Protein AF-A0A936GC16-F1 (afdb_monomer_lite)

Secondary structure (DSSP, 8-state):
-TTHHHHHHHHHHHHHHHHHHHHHHHHHHHHHHHHHHTT------THHHHHHHHHHHHHHHHHHHHHHHHTTHHHHS-TTSGGG--GGGHHHHHHHHHHHHHHHHHHHHH--

Foldseek 3Di:
DVVVVVVVVVVVVVCVVVVVVVVVVVVVVVVCVVCVVVVNNPPPPPCVLVVLLVQLVVLLVQLVVQLVVCQVVLVVVDPPDVSSDDPSNCSSVVSNVVSVVSNVVSVVVVVD

Radius of gyration: 20.96 Å; chains: 1; bounding box: 34×48×60 Å

Structure (mmCIF, N/CA/C/O backbone):
data_AF-A0A936GC16-F1
#
_entry.id   AF-A0A936GC16-F1
#
loop_
_atom_site.group_PDB
_atom_site.id
_atom_site.type_symbol
_atom_site.label_atom_id
_atom_site.label_alt_id
_atom_site.label_comp_id
_atom_site.label_asym_id
_atom_site.label_entity_id
_atom_site.label_seq_id
_atom_site.pdbx_PDB_ins_code
_atom_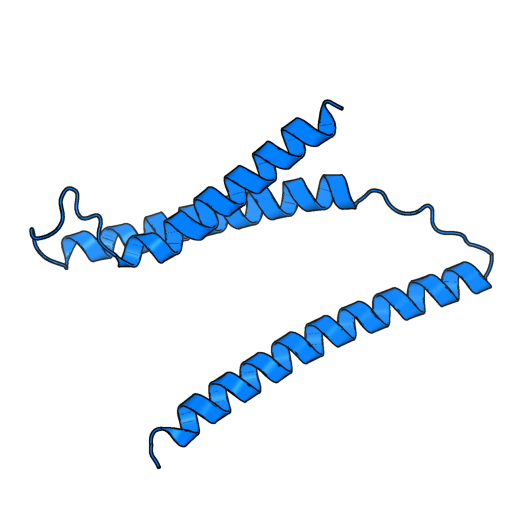site.Cartn_x
_atom_site.Cartn_y
_atom_site.Cartn_z
_atom_site.occupancy
_atom_site.B_iso_or_equiv
_atom_site.auth_seq_id
_atom_site.auth_comp_id
_atom_site.auth_asym_id
_atom_site.auth_atom_id
_atom_site.pdbx_PDB_model_num
ATOM 1 N N . MET A 1 1 ? -2.785 -31.533 -18.542 1.00 59.59 1 MET A N 1
ATOM 2 C CA . MET A 1 1 ? -2.403 -31.969 -17.173 1.00 59.59 1 MET A CA 1
ATOM 3 C C . MET A 1 1 ? -1.475 -30.966 -16.486 1.00 59.59 1 MET A C 1
ATOM 5 O O . MET A 1 1 ? -1.562 -30.832 -15.274 1.00 59.59 1 MET A O 1
ATOM 9 N N . SER A 1 2 ? -0.647 -30.227 -17.230 1.00 65.25 2 SER A N 1
ATOM 10 C CA . SER A 1 2 ? 0.226 -29.147 -16.741 1.00 65.25 2 SER A CA 1
ATOM 11 C C . SER A 1 2 ? -0.509 -27.958 -16.097 1.00 65.25 2 SER A C 1
ATOM 13 O O . SER A 1 2 ? 0.028 -27.367 -15.169 1.00 65.25 2 SER A O 1
ATOM 15 N N . ASP A 1 3 ? -1.746 -27.654 -16.505 1.00 73.00 3 ASP A N 1
ATOM 16 C CA . ASP A 1 3 ? -2.545 -26.543 -15.947 1.00 73.00 3 ASP A CA 1
ATOM 17 C C . ASP A 1 3 ? -3.223 -26.858 -14.603 1.00 73.00 3 ASP A C 1
ATOM 19 O O . ASP A 1 3 ? -3.655 -25.958 -13.887 1.00 73.00 3 ASP A O 1
ATOM 23 N N . LEU A 1 4 ? -3.293 -28.134 -14.207 1.00 76.25 4 LEU A N 1
ATOM 24 C CA . LEU A 1 4 ? -3.976 -28.533 -12.972 1.00 76.25 4 LEU A CA 1
ATOM 25 C C . LEU A 1 4 ? -3.160 -28.168 -11.721 1.00 76.25 4 LEU A C 1
ATOM 27 O O . LEU A 1 4 ? -3.723 -27.800 -10.695 1.00 76.25 4 LEU A O 1
ATOM 31 N N . ILE A 1 5 ? -1.831 -28.237 -11.822 1.00 81.38 5 ILE A N 1
ATOM 32 C CA . ILE A 1 5 ? -0.880 -27.934 -10.744 1.00 81.38 5 ILE A CA 1
ATOM 33 C C . ILE A 1 5 ? -0.942 -26.453 -10.317 1.00 81.38 5 ILE A C 1
ATOM 35 O O . ILE A 1 5 ? -1.100 -26.205 -9.119 1.00 81.38 5 ILE A O 1
ATOM 39 N N . PRO A 1 6 ? -0.883 -25.457 -11.230 1.00 81.25 6 PRO A N 1
ATOM 40 C CA . PRO A 1 6 ? -1.017 -24.053 -10.842 1.00 81.25 6 PRO A CA 1
ATOM 41 C C . PRO A 1 6 ? -2.416 -23.731 -10.303 1.00 81.25 6 PRO A C 1
ATOM 43 O O . PRO A 1 6 ? -2.525 -22.998 -9.321 1.00 81.25 6 PRO A O 1
ATOM 46 N N . CYS A 1 7 ? -3.481 -24.325 -10.854 1.00 83.25 7 CYS A N 1
ATOM 47 C CA . CYS A 1 7 ? -4.834 -24.151 -10.318 1.00 83.25 7 CYS A CA 1
ATOM 48 C C . CYS A 1 7 ? -4.968 -24.689 -8.886 1.00 83.25 7 CYS A C 1
ATOM 50 O O . CYS A 1 7 ? -5.516 -24.002 -8.024 1.00 83.25 7 CYS A O 1
ATOM 52 N N . LEU A 1 8 ? -4.437 -25.884 -8.607 1.00 88.56 8 LEU A N 1
ATOM 53 C CA . LEU A 1 8 ? -4.487 -26.473 -7.267 1.00 88.56 8 LEU A CA 1
ATOM 54 C C . LEU A 1 8 ? -3.666 -25.654 -6.259 1.00 88.56 8 LEU A C 1
ATOM 56 O O . LEU A 1 8 ? -4.090 -25.477 -5.119 1.00 88.56 8 LEU A O 1
ATOM 60 N N . GLY A 1 9 ? -2.524 -25.112 -6.694 1.00 86.81 9 GLY A N 1
ATOM 61 C CA . G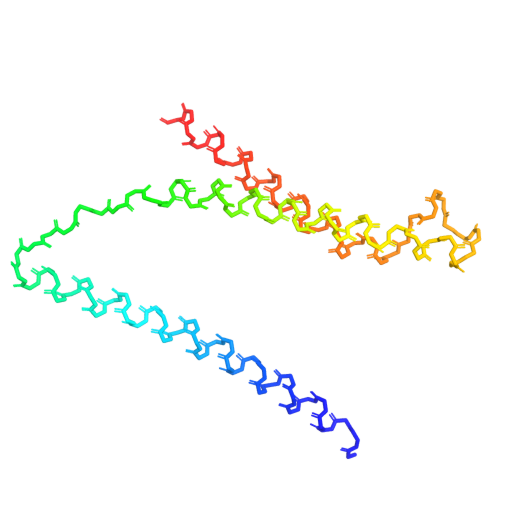LY A 1 9 ? -1.700 -24.210 -5.891 1.00 86.81 9 GLY A CA 1
ATOM 62 C C . GLY A 1 9 ? -2.442 -22.930 -5.505 1.00 86.81 9 GLY A C 1
ATOM 63 O O . GLY A 1 9 ? -2.462 -22.568 -4.330 1.00 86.81 9 GLY A O 1
ATOM 64 N N . VAL A 1 10 ? -3.119 -22.281 -6.459 1.00 88.00 10 VAL A N 1
ATOM 65 C CA . VAL A 1 10 ? -3.920 -21.071 -6.194 1.00 88.00 10 VAL A CA 1
ATOM 66 C C . VAL A 1 10 ? -5.059 -21.361 -5.216 1.00 88.00 10 VAL A C 1
ATOM 68 O O . VAL A 1 10 ? -5.263 -20.601 -4.268 1.00 88.00 10 VAL A O 1
ATOM 71 N N . VAL A 1 11 ? -5.766 -22.481 -5.393 1.00 91.50 11 VAL A N 1
ATOM 72 C CA . VAL A 1 11 ? -6.842 -22.900 -4.481 1.00 91.50 11 VAL A CA 1
ATOM 73 C C . VAL A 1 11 ? -6.297 -23.184 -3.079 1.00 91.50 11 VAL A C 1
ATOM 75 O O . VAL A 1 11 ? -6.893 -22.744 -2.097 1.00 91.50 11 VAL A O 1
ATOM 78 N N . GLY A 1 12 ? -5.148 -23.855 -2.972 1.00 92.56 12 G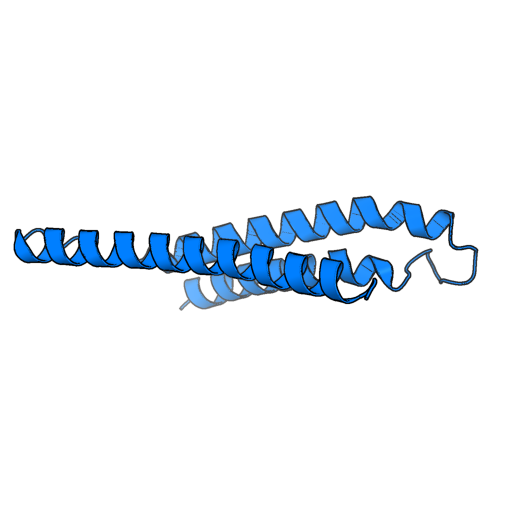LY A N 1
ATOM 79 C CA . GLY A 1 12 ? -4.496 -24.132 -1.692 1.00 92.56 12 GLY A CA 1
ATOM 80 C C . GLY A 1 12 ? -4.080 -22.859 -0.955 1.00 92.56 12 GLY A C 1
ATOM 81 O O . GLY A 1 12 ? -4.384 -22.704 0.227 1.00 92.56 12 GLY A O 1
ATOM 82 N N . VAL A 1 13 ? -3.451 -21.910 -1.654 1.00 89.62 13 VAL A N 1
ATOM 83 C CA . VAL A 1 13 ? -3.048 -20.619 -1.071 1.00 89.62 13 VAL A CA 1
ATOM 84 C C . VAL A 1 13 ? -4.269 -19.824 -0.606 1.00 89.62 13 VAL A C 1
ATOM 86 O O . VAL A 1 13 ? -4.275 -19.318 0.517 1.00 89.62 13 VAL A O 1
ATOM 89 N N . LEU A 1 14 ? -5.332 -19.761 -1.415 1.00 89.69 14 LEU A N 1
ATOM 90 C CA . LEU A 1 14 ? -6.579 -19.102 -1.022 1.00 89.69 14 LEU A CA 1
ATOM 91 C C . LEU A 1 14 ? -7.209 -19.766 0.204 1.00 89.69 14 LEU A C 1
ATOM 93 O O . LEU A 1 14 ? -7.586 -19.064 1.139 1.00 89.69 14 LEU A O 1
ATOM 97 N N . ALA A 1 15 ? -7.280 -21.098 0.240 1.00 92.00 15 ALA A N 1
ATOM 98 C CA . ALA A 1 15 ? -7.831 -21.833 1.374 1.00 92.00 15 ALA A CA 1
ATOM 99 C C . ALA A 1 15 ? -7.051 -21.564 2.670 1.00 92.00 15 ALA A C 1
ATOM 101 O O . ALA A 1 15 ? -7.663 -21.375 3.720 1.00 92.00 15 ALA A O 1
ATOM 102 N N . ILE A 1 16 ? -5.719 -21.477 2.599 1.00 93.06 16 ILE A N 1
ATOM 103 C CA . ILE A 1 16 ? -4.873 -21.144 3.753 1.00 93.06 16 ILE A CA 1
ATOM 104 C C . ILE A 1 16 ? -5.139 -19.711 4.227 1.00 93.06 16 ILE A C 1
ATOM 106 O O . ILE A 1 16 ? -5.357 -19.497 5.419 1.00 93.06 16 ILE A O 1
ATOM 110 N N . ILE A 1 17 ? -5.169 -18.731 3.317 1.00 90.25 17 ILE A N 1
ATOM 111 C CA . ILE A 1 17 ? -5.405 -17.318 3.661 1.00 90.25 17 ILE A CA 1
ATOM 112 C C . ILE A 1 17 ? -6.796 -17.135 4.275 1.00 90.25 17 ILE A C 1
ATOM 114 O O . ILE A 1 17 ? -6.932 -16.547 5.351 1.00 90.25 17 ILE A O 1
ATOM 118 N N . PHE A 1 18 ? -7.833 -17.656 3.617 1.00 89.88 18 PHE A N 1
ATOM 119 C CA . PHE A 1 18 ? -9.206 -17.559 4.107 1.00 89.88 18 PHE A CA 1
ATOM 120 C C . PHE A 1 18 ? -9.406 -18.342 5.401 1.00 89.88 18 PHE A C 1
ATOM 122 O O . PHE A 1 18 ? -10.060 -17.837 6.311 1.00 89.88 18 PHE A O 1
ATOM 129 N N . GLY A 1 19 ? -8.808 -19.528 5.522 1.00 90.69 19 GLY A N 1
ATOM 130 C CA . GLY A 1 19 ? -8.829 -20.320 6.747 1.00 90.69 19 GLY A CA 1
ATOM 131 C C . GLY A 1 19 ? -8.191 -19.572 7.914 1.00 90.69 19 GLY A C 1
ATOM 132 O O . GLY A 1 19 ? -8.785 -19.488 8.986 1.00 90.69 19 GLY A O 1
ATOM 133 N N . PHE A 1 20 ? -7.033 -18.947 7.696 1.00 90.25 20 PHE A N 1
ATOM 134 C CA . PHE A 1 20 ? -6.352 -18.155 8.717 1.00 90.25 20 PHE A CA 1
ATOM 135 C C . PHE A 1 20 ? -7.147 -16.903 9.121 1.00 90.25 20 PHE A C 1
ATOM 137 O O . PHE A 1 20 ? -7.297 -16.619 10.311 1.00 90.25 20 PHE A O 1
ATOM 144 N N . LEU A 1 21 ? -7.718 -16.175 8.156 1.00 87.44 21 LEU A N 1
ATOM 145 C CA . LEU A 1 21 ? -8.584 -15.021 8.428 1.00 87.44 21 LEU A CA 1
ATOM 146 C C . LEU A 1 21 ? -9.848 -15.418 9.198 1.00 87.44 21 LEU A C 1
ATOM 148 O O . LEU A 1 21 ? -10.215 -14.754 10.171 1.00 87.44 21 LEU A O 1
ATOM 152 N N . ALA A 1 22 ? -10.499 -16.509 8.790 1.00 86.69 22 ALA A N 1
ATOM 153 C CA . ALA A 1 22 ? -11.668 -17.050 9.471 1.00 86.69 22 ALA A CA 1
ATOM 154 C C . ALA A 1 22 ? -11.317 -17.501 10.893 1.00 86.69 22 ALA A C 1
ATOM 156 O O . ALA A 1 22 ? -12.063 -17.205 11.825 1.00 86.69 22 ALA A O 1
ATOM 157 N N . PHE A 1 23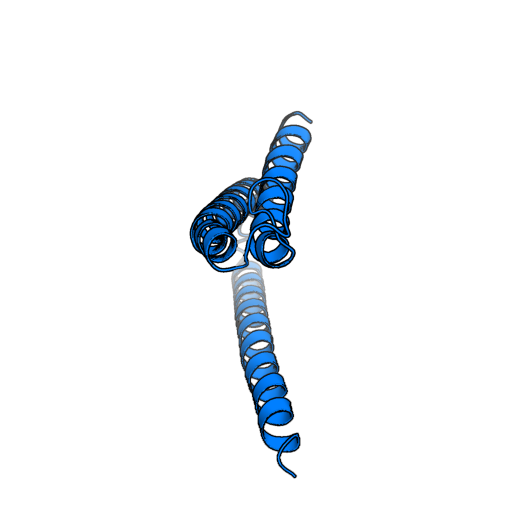 ? -10.156 -18.132 11.077 1.00 90.19 23 PHE A N 1
ATOM 158 C CA . PHE A 1 23 ? -9.655 -18.539 12.385 1.00 90.19 23 PHE A CA 1
ATOM 159 C C . PHE A 1 23 ? -9.406 -17.336 13.300 1.00 90.19 23 PHE A C 1
ATOM 161 O O . PHE A 1 23 ? -9.920 -17.300 14.417 1.00 90.19 23 PHE A O 1
ATOM 168 N N . MET A 1 24 ? -8.704 -16.302 12.822 1.00 79.94 24 MET A N 1
ATOM 169 C CA . MET A 1 24 ? -8.507 -15.065 13.588 1.00 79.94 24 MET A CA 1
ATOM 170 C C . MET A 1 24 ? -9.835 -14.397 13.953 1.00 79.94 24 MET A C 1
ATOM 172 O O . MET A 1 24 ? -10.000 -13.902 15.072 1.00 79.94 24 MET A O 1
ATOM 176 N N . ARG A 1 25 ? -10.805 -14.385 13.032 1.00 86.31 25 ARG A N 1
ATOM 177 C CA . ARG A 1 25 ? -12.135 -13.826 13.297 1.00 86.31 25 ARG A CA 1
ATOM 178 C C . ARG A 1 25 ? -12.907 -14.654 14.324 1.00 86.31 25 ARG A C 1
ATOM 180 O O . ARG A 1 25 ? -13.544 -14.077 15.203 1.00 86.31 25 ARG A O 1
ATOM 187 N N . TYR A 1 26 ? -12.812 -15.978 14.244 1.00 88.44 26 TYR A N 1
ATOM 188 C CA . TYR A 1 26 ? -13.424 -16.897 15.198 1.00 88.44 26 TYR A CA 1
ATOM 189 C C . TYR A 1 26 ? -12.854 -16.710 16.609 1.00 88.44 26 TYR A C 1
ATOM 191 O O . TYR A 1 26 ? -13.615 -16.595 17.570 1.00 88.44 26 TYR A O 1
ATOM 199 N N . MET A 1 27 ? -11.529 -16.599 16.732 1.00 85.06 27 MET A N 1
ATOM 200 C CA . MET A 1 27 ? -10.858 -16.384 18.016 1.00 85.06 27 MET A CA 1
ATOM 201 C C . MET A 1 27 ? -11.301 -15.073 18.681 1.00 85.06 27 MET A C 1
ATOM 203 O O . MET A 1 27 ? -11.714 -15.084 19.839 1.00 85.06 27 MET A O 1
ATOM 207 N N . ASN A 1 28 ? -11.322 -13.970 17.923 1.00 78.88 28 ASN A N 1
ATOM 208 C CA . ASN A 1 28 ? -11.787 -12.669 18.421 1.00 78.88 28 ASN A CA 1
ATOM 209 C C . ASN A 1 28 ? -13.254 -12.707 18.890 1.00 78.88 28 ASN A C 1
ATOM 211 O O . ASN A 1 28 ? -13.611 -12.077 19.888 1.00 78.88 28 ASN A O 1
ATOM 215 N N . TYR A 1 29 ? -14.119 -13.450 18.187 1.00 80.69 29 TYR A N 1
ATOM 216 C CA . TYR A 1 29 ? -15.522 -13.604 18.579 1.00 80.69 29 TYR A CA 1
ATOM 217 C C . TYR A 1 29 ? -15.655 -14.355 19.909 1.00 80.69 29 TYR A C 1
ATOM 219 O O . TYR A 1 29 ? -16.350 -13.893 20.815 1.00 80.69 29 TYR A O 1
ATOM 227 N N . LYS A 1 30 ? -14.938 -15.475 20.062 1.00 82.44 30 LYS A N 1
ATOM 228 C CA . LYS A 1 30 ? -14.951 -16.272 21.297 1.00 82.44 30 LYS A CA 1
ATOM 229 C C . LYS A 1 30 ? -14.398 -15.492 22.491 1.00 82.44 30 LYS A C 1
ATOM 231 O O . LYS A 1 30 ? -14.988 -15.567 23.564 1.00 82.44 30 LYS A O 1
ATOM 236 N N . GLU A 1 31 ? -13.330 -14.714 22.306 1.00 78.88 31 GLU A N 1
ATOM 237 C CA . GLU A 1 31 ? -12.805 -13.832 23.358 1.00 78.88 31 GLU A CA 1
ATOM 238 C C . GLU A 1 31 ? -13.824 -12.770 23.781 1.00 78.88 31 GLU A C 1
ATOM 240 O O . GLU A 1 31 ? -13.989 -12.514 24.971 1.00 78.88 31 GLU A O 1
ATOM 245 N N . THR A 1 32 ? -14.547 -12.180 22.827 1.00 74.69 32 THR A N 1
ATOM 246 C CA . THR A 1 32 ? -15.548 -11.143 23.123 1.00 74.69 32 THR A CA 1
ATOM 247 C C . THR A 1 32 ? -16.718 -11.707 23.932 1.00 74.69 32 THR A C 1
ATOM 249 O O . THR A 1 32 ? -17.127 -11.093 24.916 1.00 74.69 32 THR A O 1
ATOM 252 N N . ILE A 1 33 ? -17.212 -12.899 23.576 1.00 79.19 33 ILE A N 1
ATOM 253 C CA . ILE A 1 33 ? -18.276 -13.586 24.326 1.00 79.19 33 ILE A CA 1
ATOM 254 C C . ILE A 1 33 ? -17.798 -13.971 25.732 1.00 79.19 33 ILE A C 1
ATOM 256 O O . ILE A 1 33 ? -18.489 -13.683 26.703 1.00 79.19 33 ILE A O 1
ATOM 260 N N . ALA A 1 34 ? -16.592 -14.529 25.868 1.00 81.38 34 ALA A N 1
ATOM 261 C CA . ALA A 1 34 ? -16.047 -14.922 27.170 1.00 81.38 34 ALA A CA 1
ATOM 262 C C . ALA A 1 34 ? -15.816 -13.727 28.117 1.00 81.38 34 ALA A C 1
ATOM 264 O O . ALA A 1 34 ? -15.889 -13.872 29.337 1.00 81.38 34 ALA A O 1
ATOM 265 N N . LEU A 1 35 ? -15.525 -12.541 27.572 1.00 76.12 35 LEU A N 1
ATOM 266 C CA . LEU A 1 35 ? -15.429 -11.297 28.342 1.00 76.12 35 LEU A CA 1
ATOM 267 C C . LEU A 1 35 ? -16.815 -10.763 28.733 1.00 76.12 35 LEU A C 1
ATOM 269 O O . LEU A 1 35 ? -16.998 -10.335 29.873 1.00 76.12 35 L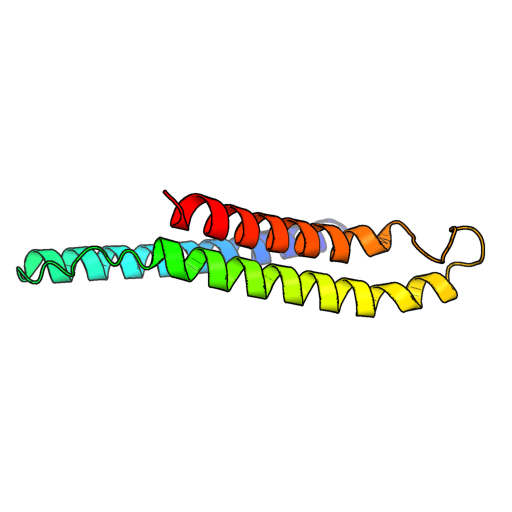EU A O 1
ATOM 273 N N . ALA A 1 36 ? -17.794 -10.852 27.826 1.00 77.00 36 ALA A N 1
ATOM 274 C CA . ALA A 1 36 ? -19.180 -10.468 28.088 1.00 77.00 36 ALA A CA 1
ATOM 275 C C . ALA A 1 36 ? -19.836 -11.350 29.168 1.00 77.00 36 ALA A C 1
ATOM 277 O O . ALA A 1 36 ? -20.484 -10.825 30.070 1.00 77.00 36 ALA A O 1
ATOM 278 N N . GLU A 1 37 ? -19.598 -12.665 29.140 1.00 78.75 37 GLU A N 1
ATOM 279 C CA . GLU A 1 37 ? -20.074 -13.617 30.160 1.00 78.75 37 GLU A CA 1
ATOM 280 C C . GLU A 1 37 ? -19.493 -13.336 31.554 1.00 78.75 37 GLU A C 1
ATOM 282 O O . GLU A 1 37 ? -20.141 -13.593 32.564 1.00 78.75 37 GLU A O 1
ATOM 287 N N . LYS A 1 38 ? -18.288 -12.758 31.628 1.00 80.81 38 LYS A N 1
ATOM 288 C CA . LYS A 1 38 ? -17.642 -12.362 32.890 1.00 80.81 38 LYS A CA 1
ATOM 289 C C . LYS A 1 38 ? -18.097 -10.993 33.407 1.00 80.81 38 LYS A C 1
ATOM 291 O O . LYS A 1 38 ? -17.515 -10.488 34.363 1.00 80.81 38 LYS A O 1
ATOM 296 N N . GLY A 1 39 ? -19.089 -10.364 32.769 1.00 77.62 39 GLY A N 1
ATOM 297 C CA . GLY A 1 39 ? -19.563 -9.017 33.114 1.00 77.62 39 GLY A CA 1
ATOM 298 C C . GLY A 1 39 ? -18.541 -7.908 32.831 1.00 77.62 39 GLY A C 1
ATOM 299 O O . GLY A 1 39 ? -18.792 -6.742 33.123 1.00 77.62 39 GLY A O 1
ATOM 300 N N . LEU A 1 40 ? -17.395 -8.252 32.234 1.00 71.12 40 LEU A N 1
ATOM 301 C CA . LEU A 1 40 ? -16.367 -7.317 31.799 1.00 71.12 40 LEU A CA 1
ATOM 302 C C . LEU A 1 40 ? -16.719 -6.878 30.382 1.00 71.12 40 LEU A C 1
ATOM 304 O O . LEU A 1 40 ? -16.129 -7.334 29.400 1.00 71.12 40 LEU A O 1
ATOM 308 N N . THR A 1 41 ? -17.711 -5.996 30.258 1.00 61.66 41 THR A N 1
ATOM 309 C CA . THR A 1 41 ? -18.022 -5.370 28.974 1.00 61.66 41 THR A CA 1
ATOM 310 C C . THR A 1 41 ? -16.832 -4.507 28.577 1.00 61.66 41 THR A C 1
ATOM 312 O O . THR A 1 41 ? -16.677 -3.372 29.030 1.00 61.66 41 THR A O 1
ATOM 315 N N . ARG A 1 42 ? -15.941 -5.067 27.757 1.00 60.03 42 ARG A N 1
ATOM 316 C CA . ARG A 1 42 ? -14.875 -4.312 27.110 1.00 60.03 42 ARG A CA 1
ATOM 317 C C . ARG A 1 42 ? -15.571 -3.179 26.348 1.00 60.03 42 ARG A C 1
ATOM 319 O O . ARG A 1 42 ? -16.413 -3.493 25.506 1.00 60.03 42 ARG A O 1
ATOM 326 N N . PRO A 1 43 ? -15.299 -1.894 26.651 1.00 57.91 43 PRO A N 1
ATOM 327 C CA . PRO A 1 43 ? -15.900 -0.809 25.892 1.00 57.91 43 PRO A CA 1
ATOM 328 C C . PRO A 1 43 ? -15.569 -1.068 24.428 1.00 57.91 43 PRO A C 1
ATOM 330 O O . PRO A 1 43 ? -14.409 -1.362 24.113 1.00 57.91 43 PRO A O 1
ATOM 333 N N . GLU A 1 44 ? -16.594 -1.058 23.573 1.00 58.09 44 GLU A N 1
ATOM 334 C CA . GLU A 1 44 ? -16.443 -1.277 22.140 1.00 58.09 44 GLU A CA 1
ATOM 335 C C . GLU A 1 44 ? -15.339 -0.345 21.662 1.00 58.09 44 GLU A C 1
ATOM 337 O O . GLU A 1 44 ? -15.462 0.883 21.673 1.00 58.09 44 GLU A O 1
ATOM 342 N N . ASN A 1 45 ? -14.178 -0.934 21.387 1.00 53.88 45 ASN A N 1
ATOM 343 C CA . ASN A 1 45 ? -13.004 -0.146 21.119 1.00 53.88 45 ASN A CA 1
ATOM 344 C C . ASN A 1 45 ? -13.279 0.488 19.759 1.00 53.88 45 ASN A C 1
ATOM 346 O O . ASN A 1 45 ? -13.166 -0.187 18.735 1.00 53.88 45 ASN A O 1
ATOM 350 N N . ARG A 1 46 ? -13.601 1.790 19.735 1.00 53.50 46 ARG A N 1
ATOM 351 C CA . ARG A 1 46 ? -13.671 2.641 18.528 1.00 53.50 46 ARG A CA 1
ATOM 352 C C . ARG A 1 46 ? -12.312 2.733 17.797 1.00 53.50 46 ARG A C 1
ATOM 354 O O . ARG A 1 46 ? -12.042 3.676 17.060 1.00 53.50 46 ARG A O 1
ATOM 361 N N . SER A 1 47 ? -11.450 1.731 17.971 1.00 53.12 47 SER A N 1
ATOM 362 C CA . SER A 1 47 ? -10.230 1.434 17.232 1.00 53.12 47 SER A CA 1
ATOM 363 C C . SER A 1 47 ? -10.460 1.363 15.722 1.00 53.12 47 SER A C 1
ATOM 365 O O . SER A 1 47 ? -9.507 1.530 14.974 1.00 53.12 47 SER A O 1
ATOM 367 N N . GLY A 1 48 ? -11.703 1.195 15.248 1.00 57.06 48 GLY A N 1
ATOM 368 C CA . GLY A 1 48 ? -12.033 1.280 13.821 1.00 57.06 48 GLY A CA 1
ATOM 369 C C . GLY A 1 48 ? -11.540 2.574 13.159 1.00 57.06 48 GLY A C 1
ATOM 370 O O . GLY A 1 48 ? -10.981 2.515 12.067 1.00 57.06 48 GLY A O 1
ATOM 371 N N . LYS A 1 49 ? -11.629 3.724 13.851 1.00 61.28 49 LYS A N 1
ATOM 372 C CA . LYS A 1 49 ? -11.133 5.005 13.317 1.00 61.28 49 LYS A CA 1
ATOM 373 C C . LYS A 1 49 ? -9.603 4.992 13.186 1.00 61.28 49 LYS A C 1
ATOM 375 O O . LYS A 1 49 ? -9.083 5.178 12.092 1.00 61.28 49 LYS A O 1
ATOM 380 N N . LYS A 1 50 ? -8.870 4.672 14.260 1.00 65.88 50 LYS A N 1
ATOM 381 C CA . LYS A 1 50 ? -7.390 4.604 14.243 1.00 65.88 50 LYS A CA 1
ATOM 382 C C . LYS A 1 50 ? -6.854 3.507 13.314 1.00 65.88 50 LYS A C 1
ATOM 384 O O . LYS A 1 50 ? -5.793 3.663 12.715 1.00 65.88 50 LYS A O 1
ATOM 389 N N . GLY A 1 51 ? -7.586 2.402 13.191 1.00 75.69 51 GLY A N 1
ATOM 390 C CA . GLY A 1 51 ? -7.272 1.296 12.295 1.00 75.69 51 GLY A CA 1
ATOM 391 C C . GLY A 1 51 ? -7.337 1.712 10.830 1.00 75.69 51 GLY A C 1
ATOM 392 O O . GLY A 1 51 ? -6.438 1.359 10.073 1.00 75.69 51 GLY A O 1
ATOM 393 N N . LEU A 1 52 ? -8.337 2.512 10.450 1.00 79.44 52 LEU A N 1
ATOM 394 C CA . LEU A 1 52 ? -8.503 2.986 9.078 1.00 79.44 52 LEU A CA 1
ATOM 395 C C . LEU A 1 52 ? -7.328 3.859 8.618 1.00 79.44 52 LEU A C 1
ATOM 397 O O . LEU A 1 52 ? -6.765 3.598 7.557 1.00 79.44 52 LEU A O 1
ATOM 401 N N . LEU A 1 53 ? -6.899 4.825 9.442 1.00 84.31 53 LEU A N 1
ATOM 402 C CA . LEU A 1 53 ? -5.729 5.659 9.143 1.00 84.31 53 LEU A CA 1
ATOM 403 C C . LEU A 1 53 ? -4.459 4.804 9.015 1.00 84.31 53 LEU A C 1
ATOM 405 O O . LEU A 1 53 ? -3.685 4.958 8.072 1.00 84.31 53 LEU A O 1
ATOM 409 N N . ARG A 1 54 ? -4.260 3.861 9.947 1.00 85.75 54 ARG A N 1
ATOM 410 C CA . ARG A 1 54 ? -3.079 2.990 9.961 1.00 85.75 54 ARG A CA 1
ATOM 411 C C . ARG A 1 54 ? -3.012 2.115 8.709 1.00 85.75 54 ARG A C 1
ATOM 413 O O . ARG A 1 54 ? -1.948 2.009 8.108 1.00 85.75 54 ARG A O 1
ATOM 420 N N . TRP A 1 55 ? -4.137 1.541 8.287 1.00 87.56 55 TRP A N 1
ATOM 421 C CA . TRP A 1 55 ? -4.220 0.776 7.043 1.00 87.56 55 TRP A CA 1
ATOM 422 C C . TRP A 1 55 ? -4.050 1.656 5.805 1.00 87.56 55 TRP A C 1
ATOM 424 O O . TRP A 1 55 ? -3.315 1.268 4.903 1.00 87.56 55 TRP A O 1
ATOM 434 N N . GLY A 1 56 ? -4.638 2.855 5.779 1.00 88.81 56 GLY A N 1
ATOM 435 C CA . GLY A 1 56 ? -4.463 3.801 4.676 1.00 88.81 56 GLY A CA 1
ATOM 436 C C . GLY A 1 56 ? -2.999 4.197 4.464 1.00 88.81 56 GLY A C 1
ATOM 437 O O . GLY A 1 56 ? -2.516 4.175 3.331 1.00 88.81 56 GLY A O 1
ATOM 438 N N . ILE A 1 57 ? -2.255 4.455 5.547 1.00 91.38 57 ILE A N 1
ATOM 439 C CA . ILE A 1 57 ? -0.813 4.757 5.495 1.00 91.38 57 ILE A CA 1
ATOM 440 C C . ILE A 1 57 ? -0.019 3.549 4.993 1.00 91.38 57 ILE A C 1
ATOM 442 O O . ILE A 1 57 ? 0.813 3.700 4.101 1.00 91.38 57 ILE A O 1
ATOM 446 N N . VAL A 1 58 ? -0.283 2.351 5.524 1.00 91.44 58 VAL A N 1
ATOM 447 C CA . VAL A 1 58 ? 0.423 1.126 5.111 1.00 91.44 58 VAL A CA 1
ATOM 448 C C . VAL A 1 58 ? 0.189 0.827 3.630 1.00 91.44 58 VAL A C 1
ATOM 450 O O . VAL A 1 58 ? 1.144 0.560 2.907 1.00 91.44 58 VAL A O 1
ATOM 453 N N . ILE A 1 59 ? -1.056 0.917 3.162 1.00 92.00 59 ILE A N 1
ATOM 454 C CA . ILE A 1 59 ? -1.426 0.649 1.767 1.00 92.00 59 ILE A CA 1
ATOM 455 C C . ILE A 1 59 ? -0.819 1.708 0.828 1.00 92.00 59 ILE A C 1
ATOM 457 O O . ILE A 1 59 ? -0.275 1.353 -0.217 1.00 92.00 59 ILE A O 1
ATOM 461 N N . SER A 1 60 ? -0.813 2.984 1.236 1.00 92.94 60 SER A N 1
ATOM 462 C CA . SER A 1 60 ? -0.160 4.073 0.489 1.00 92.94 60 SER A CA 1
ATOM 463 C C . SER A 1 60 ? 1.346 3.850 0.358 1.00 92.94 60 SER A C 1
ATOM 465 O O . SER A 1 60 ? 1.897 3.937 -0.738 1.00 92.94 60 SER A O 1
ATOM 467 N N . ALA A 1 61 ? 2.013 3.532 1.472 1.00 92.06 61 ALA A N 1
ATOM 468 C CA . ALA A 1 61 ? 3.449 3.290 1.507 1.00 92.06 61 ALA A CA 1
ATOM 469 C C . ALA A 1 61 ? 3.832 2.060 0.676 1.00 92.06 61 ALA A C 1
ATOM 471 O O . ALA A 1 61 ? 4.816 2.101 -0.060 1.00 92.06 61 ALA A O 1
ATOM 472 N N . LEU A 1 62 ? 3.026 0.994 0.740 1.00 93.94 62 LEU A N 1
ATOM 473 C CA . LEU A 1 62 ? 3.217 -0.201 -0.073 1.00 93.94 62 LEU A CA 1
ATOM 474 C C . LEU A 1 62 ? 3.078 0.121 -1.563 1.00 93.94 62 LEU A C 1
ATOM 476 O O . LEU A 1 62 ? 3.948 -0.254 -2.340 1.00 93.94 62 LEU A O 1
ATOM 480 N N . GLY A 1 63 ? 2.036 0.857 -1.963 1.00 92.19 63 GLY A N 1
ATOM 481 C CA . GLY A 1 63 ? 1.851 1.260 -3.357 1.00 92.19 63 GLY A CA 1
ATOM 482 C C . GLY A 1 63 ? 2.943 2.196 -3.868 1.00 92.19 63 GLY A C 1
ATOM 483 O O . GLY A 1 63 ? 3.373 2.073 -5.014 1.00 92.19 63 GLY A O 1
ATOM 484 N N . PHE A 1 64 ? 3.464 3.077 -3.012 1.00 93.94 64 PHE A N 1
ATOM 485 C CA . PHE A 1 64 ? 4.602 3.937 -3.340 1.00 93.94 64 PHE A CA 1
ATOM 486 C C . PHE A 1 64 ? 5.890 3.137 -3.525 1.00 93.94 64 PHE A C 1
ATOM 488 O O . PHE A 1 64 ? 6.562 3.286 -4.544 1.00 93.94 64 PHE A O 1
ATOM 495 N N . ALA A 1 65 ? 6.195 2.230 -2.596 1.00 94.38 65 ALA A N 1
ATOM 496 C CA . ALA A 1 65 ? 7.342 1.337 -2.705 1.00 94.38 65 ALA A CA 1
ATOM 497 C C . ALA A 1 65 ? 7.257 0.463 -3.965 1.00 94.38 65 ALA A C 1
ATOM 499 O O . ALA A 1 65 ? 8.239 0.325 -4.692 1.00 94.38 65 ALA A O 1
ATOM 500 N N . LEU A 1 66 ? 6.071 -0.075 -4.263 1.00 92.12 66 LEU A N 1
ATOM 501 C CA . LEU A 1 66 ? 5.850 -0.893 -5.449 1.00 92.12 66 LEU A CA 1
ATOM 502 C C . LEU A 1 66 ? 6.021 -0.059 -6.724 1.00 92.12 66 LEU A C 1
ATOM 504 O O . LEU A 1 66 ? 6.712 -0.490 -7.638 1.00 92.12 66 LEU A O 1
ATOM 508 N N . SER A 1 67 ? 5.473 1.160 -6.761 1.00 92.56 67 SER A N 1
ATOM 509 C CA . SER A 1 67 ? 5.638 2.084 -7.893 1.00 92.56 67 SER A CA 1
ATOM 510 C C . SER A 1 67 ? 7.112 2.407 -8.153 1.00 92.56 67 SER A C 1
ATOM 512 O O . SER A 1 67 ? 7.535 2.387 -9.305 1.00 92.56 67 SER A O 1
ATOM 514 N N . LEU A 1 68 ? 7.910 2.628 -7.101 1.00 92.31 68 LEU A N 1
ATOM 515 C CA . LEU A 1 68 ? 9.357 2.831 -7.223 1.00 92.31 68 LEU A CA 1
ATOM 516 C C . LEU A 1 68 ? 10.092 1.576 -7.709 1.00 92.31 68 LEU A C 1
ATOM 518 O O . LEU A 1 68 ? 11.001 1.689 -8.526 1.00 92.31 68 LEU A O 1
ATOM 522 N N . GLY A 1 69 ? 9.698 0.389 -7.243 1.00 90.44 69 GLY A N 1
ATOM 523 C CA . GLY A 1 69 ? 10.288 -0.877 -7.688 1.00 90.44 69 GLY A CA 1
ATOM 524 C C . GLY A 1 69 ? 9.939 -1.242 -9.135 1.00 90.44 69 GLY A C 1
ATOM 525 O O . GLY A 1 69 ? 10.741 -1.861 -9.826 1.00 90.44 69 GLY A O 1
ATOM 526 N N . LEU A 1 70 ? 8.762 -0.830 -9.607 1.00 89.62 70 LEU A N 1
ATOM 527 C CA . LEU A 1 70 ? 8.248 -1.095 -10.953 1.00 89.62 70 LEU A CA 1
ATOM 528 C C . LEU A 1 70 ? 8.666 -0.039 -11.986 1.00 89.62 70 LEU A C 1
ATOM 530 O O . LEU A 1 70 ? 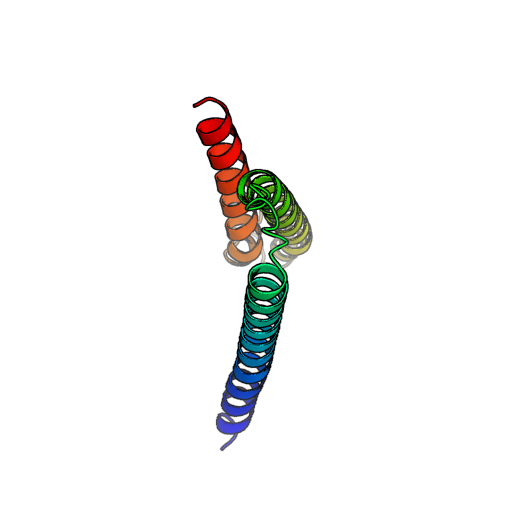8.693 -0.331 -13.177 1.00 89.62 70 LEU A O 1
ATOM 534 N N . TYR A 1 71 ? 9.022 1.170 -11.556 1.00 87.75 71 TYR A N 1
ATOM 535 C CA . TYR A 1 71 ? 9.535 2.223 -12.432 1.00 87.75 71 TYR A CA 1
ATOM 536 C C . TYR A 1 71 ? 10.762 1.813 -13.283 1.00 87.75 71 TYR A C 1
ATOM 538 O O . TYR A 1 71 ? 10.730 2.054 -14.491 1.00 87.75 71 TYR A O 1
ATOM 546 N N . PRO A 1 72 ? 11.813 1.147 -12.748 1.00 87.12 72 PRO A N 1
ATOM 547 C CA . PRO A 1 72 ? 12.986 0.764 -13.541 1.00 87.12 72 PRO A CA 1
ATOM 548 C C . PRO A 1 72 ? 12.676 -0.202 -14.696 1.00 87.12 72 PRO A C 1
ATOM 550 O O . PRO A 1 72 ? 13.360 -0.154 -15.714 1.00 87.12 72 PRO A O 1
ATOM 553 N N . LEU A 1 73 ? 11.619 -1.021 -14.595 1.00 85.31 73 LEU A N 1
ATOM 554 C CA . LEU A 1 73 ? 11.197 -1.924 -15.681 1.00 85.31 73 LEU A CA 1
ATOM 555 C C . LEU A 1 73 ? 10.794 -1.170 -16.953 1.00 85.31 73 LEU A C 1
ATOM 557 O O . LEU A 1 73 ? 10.876 -1.711 -18.056 1.00 85.31 73 LEU A O 1
ATOM 561 N N . GLY A 1 74 ? 10.391 0.091 -16.818 1.00 82.62 74 GLY A N 1
ATOM 562 C CA . GLY A 1 74 ? 10.062 0.917 -17.965 1.00 82.62 74 GLY A CA 1
ATOM 563 C C . GLY A 1 74 ? 11.253 1.301 -18.821 1.00 82.62 74 GLY A C 1
ATOM 564 O O . GLY A 1 74 ? 11.084 1.426 -20.029 1.00 82.62 74 GLY A O 1
ATOM 565 N N . PHE A 1 75 ? 12.446 1.414 -18.236 1.00 83.00 75 PHE A N 1
ATOM 566 C CA . PHE A 1 75 ? 13.669 1.702 -18.990 1.00 83.00 75 PHE A CA 1
ATOM 567 C C . PHE A 1 75 ? 14.110 0.514 -19.854 1.00 83.00 75 PHE A C 1
ATOM 569 O O . PHE A 1 75 ? 14.723 0.719 -20.896 1.00 83.00 75 PHE A O 1
ATOM 576 N N . ASP A 1 76 ? 13.759 -0.709 -19.452 1.00 81.38 76 ASP A N 1
ATOM 577 C CA . ASP A 1 76 ? 14.041 -1.936 -20.208 1.00 81.38 76 ASP A CA 1
ATOM 578 C C . ASP A 1 76 ? 12.994 -2.195 -21.313 1.00 81.38 76 ASP A C 1
ATOM 580 O O . ASP A 1 76 ? 13.285 -2.778 -22.353 1.00 81.38 76 ASP A O 1
ATOM 584 N N . SER A 1 77 ? 11.771 -1.677 -21.144 1.00 73.12 77 SER A N 1
ATOM 585 C CA . SER A 1 77 ? 10.612 -1.952 -22.015 1.00 73.12 77 SER A CA 1
ATOM 586 C C . SER A 1 77 ? 10.576 -1.161 -23.344 1.00 73.12 77 SER A C 1
ATOM 588 O O . SER A 1 77 ? 9.581 -1.209 -24.078 1.00 73.12 77 SER A O 1
ATOM 590 N N . GLY A 1 78 ? 11.656 -0.452 -23.688 1.00 68.88 78 GLY A N 1
ATOM 591 C CA . GLY A 1 78 ? 11.794 0.346 -24.913 1.00 68.88 78 GLY A CA 1
ATOM 592 C C . GLY A 1 78 ? 10.990 1.659 -24.919 1.00 68.88 78 GLY A C 1
ATOM 593 O O . GLY A 1 78 ? 10.126 1.897 -24.078 1.00 68.88 78 GLY A O 1
ATOM 594 N N . ASN A 1 79 ? 11.240 2.527 -25.909 1.00 71.25 79 ASN A N 1
ATOM 595 C CA . ASN A 1 79 ? 10.654 3.880 -26.012 1.00 71.25 79 ASN A CA 1
ATOM 596 C C . ASN A 1 79 ? 9.169 3.904 -26.453 1.00 71.25 79 ASN A C 1
ATOM 598 O O . ASN A 1 79 ? 8.694 4.881 -27.028 1.00 71.25 79 ASN A O 1
ATOM 602 N N . ASN A 1 80 ? 8.433 2.814 -26.230 1.00 76.81 80 ASN A N 1
ATOM 603 C CA . ASN A 1 80 ? 7.028 2.681 -26.626 1.00 76.81 80 ASN A CA 1
ATOM 604 C C . ASN A 1 80 ? 6.068 3.354 -25.633 1.00 76.81 80 ASN A C 1
ATOM 606 O O . ASN A 1 80 ? 4.895 3.549 -25.946 1.00 76.81 80 ASN A O 1
ATOM 610 N N . TYR A 1 81 ? 6.558 3.710 -24.443 1.00 76.69 81 TYR A N 1
ATOM 611 C CA . TYR A 1 81 ? 5.751 4.268 -23.365 1.00 76.69 81 TYR A CA 1
ATOM 612 C C . TYR A 1 81 ? 6.225 5.685 -23.029 1.00 76.69 81 TYR A C 1
ATOM 614 O O . TYR A 1 81 ? 7.393 5.862 -22.665 1.00 76.69 81 TYR A O 1
ATOM 622 N N . PRO A 1 82 ? 5.352 6.708 -23.112 1.00 77.00 82 PRO A N 1
ATOM 623 C CA . PRO A 1 82 ? 5.717 8.053 -22.691 1.00 77.00 82 PRO A CA 1
ATOM 624 C C . PRO A 1 82 ? 6.112 8.023 -21.208 1.00 77.00 82 PRO A C 1
ATOM 626 O O . PRO A 1 82 ? 5.402 7.454 -20.378 1.00 77.00 82 PRO A O 1
ATOM 629 N N . LEU A 1 83 ? 7.268 8.610 -20.882 1.00 78.25 83 LEU A N 1
ATOM 630 C CA . LEU A 1 83 ? 7.834 8.653 -19.524 1.00 78.25 83 LEU A CA 1
ATOM 631 C C . LEU A 1 83 ? 8.148 7.276 -18.899 1.00 78.25 83 LEU A C 1
ATOM 633 O O . LEU A 1 83 ? 8.277 7.191 -17.681 1.00 78.25 83 LEU A O 1
ATOM 637 N N . HIS A 1 84 ? 8.288 6.211 -19.701 1.00 80.62 84 HIS A N 1
ATOM 638 C CA . HIS A 1 84 ? 8.517 4.842 -19.207 1.00 80.62 84 HIS A CA 1
ATOM 639 C C . HIS A 1 84 ? 7.397 4.334 -18.275 1.00 80.62 84 HIS A C 1
ATOM 641 O O . HIS A 1 84 ? 7.605 3.431 -17.467 1.00 80.62 84 HIS A O 1
ATOM 647 N N . LEU A 1 85 ? 6.194 4.912 -18.377 1.00 82.31 85 LEU A N 1
ATOM 648 C CA . LEU A 1 85 ? 5.027 4.516 -17.595 1.00 82.31 85 LEU A CA 1
ATOM 649 C C . LEU A 1 85 ? 4.232 3.466 -18.379 1.00 82.31 85 LEU A C 1
ATOM 651 O O . LEU A 1 85 ? 3.439 3.804 -19.258 1.00 82.31 85 LEU A O 1
ATOM 655 N N . GLY A 1 86 ? 4.451 2.187 -18.086 1.00 84.88 86 GLY A N 1
ATOM 656 C CA . GLY A 1 86 ? 3.711 1.100 -18.727 1.00 84.88 86 GLY A CA 1
ATOM 657 C C . GLY A 1 86 ? 2.653 0.443 -17.839 1.00 84.88 86 GLY A C 1
ATOM 658 O O . GLY A 1 86 ? 2.499 0.800 -16.666 1.00 84.88 86 GLY A O 1
ATOM 659 N N . PRO A 1 87 ? 1.934 -0.565 -18.372 1.00 87.38 87 PRO A N 1
ATOM 660 C CA . PRO A 1 87 ? 0.845 -1.252 -17.669 1.00 87.38 87 PRO A CA 1
ATOM 661 C C . PRO A 1 87 ? 1.246 -1.848 -16.312 1.00 87.38 87 PRO A C 1
ATOM 663 O O . PRO A 1 87 ? 0.420 -1.941 -15.407 1.00 87.38 87 PRO A O 1
ATOM 666 N N . TRP A 1 88 ? 2.519 -2.211 -16.138 1.00 86.50 88 TRP A N 1
ATOM 667 C CA . TRP A 1 88 ? 3.050 -2.762 -14.889 1.00 86.50 88 TRP A CA 1
ATOM 668 C C . TRP A 1 88 ? 2.954 -1.772 -13.713 1.00 86.50 88 TRP A C 1
ATOM 670 O O . TRP A 1 88 ? 2.787 -2.195 -12.569 1.00 86.50 88 TRP A O 1
ATOM 680 N N . MET A 1 89 ? 2.959 -0.458 -13.965 1.00 90.62 89 MET A N 1
ATOM 681 C CA . MET A 1 89 ? 2.808 0.551 -12.910 1.00 90.62 89 MET A CA 1
ATOM 682 C C . MET A 1 89 ? 1.423 0.565 -12.263 1.00 90.62 89 MET A C 1
ATOM 684 O O . MET A 1 89 ? 1.291 1.040 -11.134 1.00 90.62 89 MET A O 1
ATOM 688 N N . LEU A 1 90 ? 0.403 -0.009 -12.913 1.00 89.75 90 LEU A N 1
ATOM 689 C CA . LEU A 1 90 ? -0.918 -0.180 -12.303 1.00 89.75 90 LEU A CA 1
ATOM 690 C C . LEU A 1 90 ? -0.838 -0.996 -11.011 1.00 89.75 90 LEU A C 1
ATOM 692 O O . LEU A 1 90 ? -1.561 -0.695 -10.063 1.00 89.75 90 LEU A O 1
ATOM 696 N N . GLY A 1 91 ? 0.091 -1.956 -10.932 1.00 90.12 91 GLY A N 1
ATOM 697 C CA . GLY A 1 91 ? 0.326 -2.727 -9.715 1.00 90.12 91 GLY A CA 1
ATOM 698 C C . GLY A 1 91 ? 0.669 -1.847 -8.511 1.00 90.12 91 GLY A C 1
ATOM 699 O O . GLY A 1 91 ? 0.245 -2.158 -7.404 1.00 90.12 91 GLY A O 1
ATOM 700 N N . GLY A 1 92 ? 1.390 -0.737 -8.720 1.00 90.56 92 GLY A N 1
ATOM 701 C CA . GLY A 1 92 ? 1.784 0.195 -7.658 1.00 90.56 92 GLY A CA 1
ATOM 702 C C . GLY A 1 92 ? 0.814 1.357 -7.466 1.00 90.56 92 GLY A C 1
ATOM 703 O O . GLY A 1 92 ? 0.494 1.715 -6.330 1.00 90.56 92 GLY A O 1
ATOM 704 N N . PHE A 1 93 ? 0.279 1.912 -8.554 1.00 92.25 93 PHE A N 1
ATOM 705 C CA . PHE A 1 93 ? -0.651 3.036 -8.475 1.00 92.25 93 PHE A CA 1
ATOM 706 C C . PHE A 1 93 ? -1.975 2.663 -7.819 1.00 92.25 93 PHE A C 1
ATOM 708 O O . PHE A 1 93 ? -2.475 3.435 -7.005 1.00 92.25 93 PHE A O 1
ATOM 715 N N . VAL A 1 94 ? -2.527 1.483 -8.117 1.00 94.12 94 VAL A N 1
ATOM 716 C CA . VAL A 1 94 ? -3.790 1.033 -7.514 1.00 94.12 94 VAL A CA 1
ATOM 717 C C . VAL A 1 94 ? -3.719 1.053 -5.980 1.00 94.12 94 VAL A C 1
ATOM 719 O O . VAL A 1 94 ? -4.519 1.768 -5.376 1.00 94.12 94 VAL A O 1
ATOM 722 N N . PRO A 1 95 ? -2.771 0.360 -5.317 1.00 92.19 95 PRO A N 1
ATOM 723 C CA . PRO A 1 95 ? -2.648 0.432 -3.865 1.00 92.19 95 PRO A CA 1
ATOM 724 C C . PRO A 1 95 ? -2.284 1.836 -3.373 1.00 92.19 95 PRO A C 1
ATOM 726 O O . PRO A 1 95 ? -2.813 2.258 -2.351 1.00 92.19 95 PRO A O 1
ATOM 729 N N . LEU A 1 96 ? -1.469 2.610 -4.095 1.00 93.38 96 LEU A N 1
ATOM 730 C CA . LEU A 1 96 ? -1.127 3.975 -3.679 1.00 93.38 96 LEU A CA 1
ATOM 731 C C . LEU A 1 96 ? -2.373 4.870 -3.568 1.00 93.38 96 LEU A C 1
ATOM 733 O O . LEU A 1 96 ? -2.586 5.514 -2.540 1.00 93.38 96 LEU A O 1
ATOM 737 N N . PHE A 1 97 ? -3.223 4.876 -4.598 1.00 93.38 97 PHE A N 1
ATOM 738 C CA . PHE A 1 97 ? -4.445 5.682 -4.611 1.00 93.38 97 PHE A CA 1
ATOM 739 C C . PHE A 1 97 ? -5.517 5.142 -3.662 1.00 93.38 97 PHE A C 1
ATOM 741 O O . PHE A 1 97 ? -6.223 5.933 -3.039 1.00 93.38 97 PHE A O 1
ATOM 748 N N . LEU A 1 98 ? -5.615 3.820 -3.493 1.00 93.75 98 LEU A N 1
ATOM 749 C CA . LEU A 1 98 ? -6.527 3.213 -2.519 1.00 93.75 98 LEU A CA 1
ATOM 750 C C . LEU A 1 98 ? -6.139 3.625 -1.088 1.00 93.75 98 LEU A C 1
ATOM 752 O O . LEU A 1 98 ? -6.987 4.042 -0.300 1.00 93.75 98 LEU A O 1
ATOM 756 N N . GLY A 1 99 ? -4.845 3.585 -0.770 1.00 91.94 99 GLY A N 1
ATOM 757 C CA . GLY A 1 99 ? -4.315 4.042 0.510 1.00 91.94 99 GLY A CA 1
ATOM 758 C C . GLY A 1 99 ? -4.591 5.524 0.765 1.00 91.94 99 GLY A C 1
ATOM 759 O O . GLY A 1 99 ? -5.085 5.875 1.838 1.00 91.94 99 GLY A O 1
ATOM 760 N N . LEU A 1 100 ? -4.346 6.385 -0.228 1.00 92.69 100 LEU A N 1
ATOM 761 C CA . LEU A 1 100 ? -4.653 7.814 -0.129 1.00 92.69 100 LEU A CA 1
ATOM 762 C C . LEU A 1 100 ? -6.150 8.060 0.072 1.00 92.69 100 LEU A C 1
ATOM 764 O O . LEU A 1 100 ? -6.523 8.883 0.906 1.00 92.69 100 LEU A O 1
ATOM 768 N N . GLY A 1 101 ? -7.006 7.311 -0.627 1.00 91.62 101 GLY A N 1
ATOM 769 C CA . GLY A 1 101 ? -8.454 7.364 -0.444 1.00 91.62 101 GLY A CA 1
ATOM 770 C C . GLY A 1 101 ? -8.878 7.018 0.985 1.00 91.62 101 GLY A C 1
ATOM 771 O O . GLY A 1 101 ? -9.696 7.726 1.566 1.00 91.62 101 GLY A O 1
ATOM 772 N N . LEU A 1 102 ? -8.278 5.988 1.589 1.00 90.06 102 LEU A N 1
ATOM 773 C CA . LEU A 1 102 ? -8.532 5.600 2.984 1.00 90.06 102 LEU A CA 1
ATOM 774 C C . LEU A 1 102 ? -8.102 6.683 3.982 1.00 90.06 102 LEU A C 1
ATOM 776 O O . LEU A 1 102 ? -8.821 6.947 4.947 1.00 90.06 102 LEU A O 1
ATOM 780 N N . ILE A 1 103 ? -6.952 7.322 3.749 1.00 90.31 103 ILE A N 1
ATOM 781 C CA . ILE A 1 103 ? -6.470 8.435 4.581 1.00 90.31 103 ILE A CA 1
ATOM 782 C C . ILE A 1 103 ? -7.424 9.628 4.468 1.00 90.31 103 ILE A C 1
ATOM 784 O O . ILE A 1 103 ? -7.797 10.217 5.482 1.00 90.31 103 ILE A O 1
ATOM 788 N N . LEU A 1 104 ? -7.852 9.964 3.249 1.00 88.62 104 LEU A N 1
ATOM 789 C CA . LEU A 1 104 ? -8.756 11.084 3.005 1.00 88.62 104 LEU A CA 1
ATOM 790 C C . LEU A 1 104 ? -10.141 10.839 3.615 1.00 88.62 104 LEU A C 1
ATOM 792 O O . LEU A 1 104 ? -10.712 11.739 4.225 1.00 88.62 104 LEU A O 1
ATOM 796 N N . LEU A 1 105 ? -10.653 9.611 3.508 1.00 87.25 105 LEU A N 1
ATOM 797 C CA . LEU A 1 105 ? -11.917 9.215 4.122 1.00 87.25 105 LEU A CA 1
ATOM 798 C C . LEU A 1 105 ? -11.837 9.297 5.646 1.00 87.25 105 LEU A C 1
ATOM 800 O O . LEU A 1 105 ? -12.747 9.820 6.277 1.00 87.25 105 LEU A O 1
ATOM 804 N N . HIS A 1 106 ? -10.723 8.859 6.238 1.00 86.12 106 HIS A N 1
ATOM 805 C CA . HIS A 1 106 ? -10.497 9.031 7.668 1.00 86.12 106 HIS A CA 1
ATOM 806 C C . HIS A 1 106 ? -10.507 10.509 8.076 1.00 86.12 106 HIS A C 1
ATOM 808 O O . HIS A 1 106 ? -11.189 10.861 9.033 1.00 86.12 106 HIS A O 1
ATOM 814 N N . TYR A 1 107 ? -9.812 11.371 7.329 1.00 85.50 107 TYR A N 1
ATOM 815 C CA . TYR A 1 107 ? -9.788 12.810 7.597 1.00 85.50 107 TYR A CA 1
ATOM 816 C C . TYR A 1 107 ? -11.185 13.444 7.510 1.00 85.50 107 TYR A C 1
ATOM 818 O O . TYR A 1 107 ? -11.542 14.277 8.341 1.00 85.50 107 TYR A O 1
ATOM 826 N N . LEU A 1 108 ? -11.996 13.029 6.532 1.00 86.38 108 LEU A N 1
ATOM 827 C CA . LEU A 1 108 ? -13.348 13.551 6.347 1.00 86.38 108 LEU A CA 1
ATOM 828 C C . LEU A 1 108 ? -14.309 13.061 7.445 1.00 86.38 108 LEU A C 1
ATOM 830 O O . LEU A 1 108 ? -15.067 13.855 7.987 1.00 86.38 108 LEU A O 1
ATOM 834 N N . THR A 1 109 ? -14.231 11.782 7.826 1.00 82.75 109 THR A N 1
ATOM 835 C CA . THR A 1 109 ? -15.061 11.162 8.880 1.00 82.75 109 THR A CA 1
ATOM 836 C C . THR A 1 109 ? -14.609 11.506 10.308 1.00 82.75 109 THR A C 1
ATOM 838 O O . THR A 1 109 ? -15.323 11.227 11.271 1.00 82.75 109 THR A O 1
ATOM 841 N N . GLU A 1 110 ? -13.411 12.062 10.495 1.00 75.62 110 GLU A N 1
ATOM 842 C CA . GLU A 1 110 ? -12.959 12.568 11.799 1.00 75.62 110 GLU A CA 1
ATOM 843 C C . GLU A 1 110 ? -13.410 14.010 12.065 1.00 75.62 110 GLU A C 1
ATOM 845 O O . GLU A 1 110 ? -13.486 14.419 13.222 1.00 75.62 110 GLU A O 1
ATOM 850 N N . LYS A 1 111 ? -13.733 14.771 11.012 1.00 57.38 111 LYS A N 1
ATOM 851 C CA . LYS A 1 111 ? -14.196 16.159 11.127 1.00 57.38 111 LYS A CA 1
ATOM 852 C C . LYS A 1 111 ? -15.700 16.281 11.432 1.00 57.38 111 LYS A C 1
ATOM 854 O O . LYS A 1 111 ? -16.130 17.354 11.850 1.00 57.38 111 LYS A O 1
ATOM 859 N N . GLU A 1 112 ? -16.465 15.207 11.229 1.00 47.88 112 GLU A N 1
ATOM 860 C CA . GLU A 1 112 ? -17.867 15.048 11.658 1.00 47.88 112 GLU A CA 1
ATOM 861 C C . GLU A 1 112 ? -17.973 14.367 13.032 1.00 47.88 112 GLU A C 1
ATOM 863 O O . GLU A 1 112 ? -18.784 14.847 13.855 1.00 47.88 112 GLU A O 1
#

pLDDT: mean 82.28, std 11.06, range [47.88, 94.38]

Sequence (112 aa):
MSDLIPCLGVVGVLAIIFGFLAFMRYMNYKETIALAEKGLTRPENRSGKKGLLRWGIVISALGFALSLGLYPLGFDSGNNYPLHLGPWMLGGFVPLFLGLGLILLHYLTEKE